Protein AF-A0A522LZ82-F1 (afdb_monomer_lite)

Structure (mmCIF, N/CA/C/O backbone):
data_AF-A0A522LZ82-F1
#
_entry.id   AF-A0A522LZ82-F1
#
loop_
_atom_site.group_PDB
_atom_site.id
_atom_site.type_symbol
_atom_site.label_atom_id
_atom_site.label_alt_id
_atom_site.label_comp_id
_atom_site.label_asym_id
_atom_site.label_entity_id
_atom_site.label_seq_id
_atom_site.pdbx_PDB_ins_code
_atom_site.Cartn_x
_atom_site.Cartn_y
_atom_site.Cartn_z
_atom_site.occupancy
_atom_site.B_iso_or_equiv
_atom_site.auth_seq_id
_atom_site.auth_comp_id
_atom_site.auth_asym_id
_atom_site.auth_atom_id
_atom_site.pdbx_PDB_model_num
ATOM 1 N N . MET A 1 1 ? -43.556 23.821 -1.540 1.00 49.94 1 MET A N 1
ATOM 2 C CA . MET A 1 1 ? -42.484 22.898 -1.971 1.00 49.94 1 MET A CA 1
ATOM 3 C C . MET A 1 1 ? -41.194 23.309 -1.264 1.00 49.94 1 MET A C 1
ATOM 5 O O . MET A 1 1 ? -40.548 24.256 -1.691 1.00 49.94 1 MET A O 1
ATOM 9 N N . LYS A 1 2 ? -40.902 22.732 -0.088 1.00 39.97 2 LYS A N 1
ATOM 10 C CA . LYS A 1 2 ? -39.706 23.088 0.695 1.00 39.97 2 LYS A CA 1
ATOM 11 C C . LYS A 1 2 ? -38.513 22.310 0.139 1.00 39.97 2 LYS A C 1
ATOM 13 O O . LYS A 1 2 ? -38.494 21.089 0.222 1.00 39.97 2 LYS A O 1
ATOM 18 N N . TYR A 1 3 ? -37.544 23.012 -0.438 1.00 46.50 3 TYR A N 1
ATOM 19 C CA . TYR A 1 3 ? -36.246 22.428 -0.760 1.00 46.50 3 TYR A CA 1
ATOM 20 C C . TYR A 1 3 ? -35.363 22.485 0.490 1.00 46.50 3 TYR A C 1
ATOM 22 O O . TYR A 1 3 ? -34.732 23.505 0.765 1.00 46.50 3 TYR A O 1
ATOM 30 N N . ASP A 1 4 ? -35.312 21.388 1.248 1.00 53.12 4 ASP A N 1
ATOM 31 C CA . ASP A 1 4 ? -34.342 21.202 2.332 1.00 53.12 4 ASP A CA 1
ATOM 32 C C . ASP A 1 4 ? -32.959 20.879 1.745 1.00 53.12 4 ASP A C 1
ATOM 34 O O . ASP A 1 4 ? -32.474 19.746 1.733 1.00 53.12 4 ASP A O 1
ATOM 38 N N . GLY A 1 5 ? -32.303 21.912 1.214 1.00 59.72 5 GLY A N 1
ATOM 39 C CA . GLY A 1 5 ? -30.897 21.858 0.840 1.00 59.72 5 GLY A CA 1
ATOM 40 C C . GLY A 1 5 ? -30.042 21.684 2.094 1.00 59.72 5 GLY A C 1
ATOM 41 O O . GLY A 1 5 ? -29.879 22.619 2.879 1.00 59.72 5 GLY A O 1
ATOM 42 N N . ALA A 1 6 ? -29.482 20.488 2.295 1.00 58.12 6 ALA A N 1
ATOM 43 C CA . ALA A 1 6 ? -28.549 20.225 3.386 1.00 58.12 6 ALA A CA 1
ATOM 44 C C . ALA A 1 6 ? -27.452 21.308 3.419 1.00 58.12 6 ALA A C 1
ATOM 46 O O . ALA A 1 6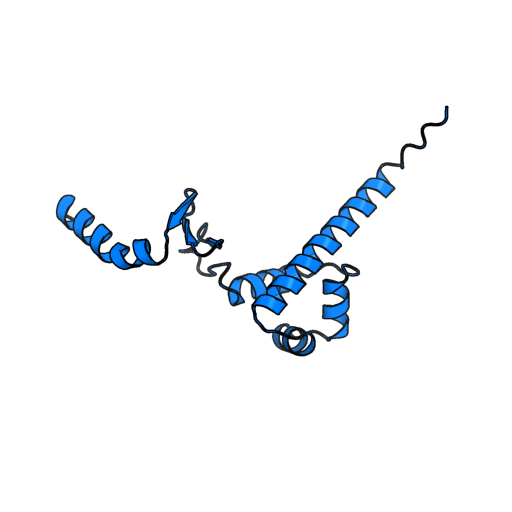 ? -26.668 21.444 2.475 1.00 58.12 6 ALA A O 1
ATOM 47 N N . LYS A 1 7 ? -27.404 22.088 4.511 1.00 59.66 7 LYS A N 1
ATOM 48 C CA . LYS A 1 7 ? -26.490 23.230 4.680 1.00 59.66 7 LYS A CA 1
ATOM 49 C C . LYS A 1 7 ? -25.044 22.833 4.318 1.00 59.66 7 LYS A C 1
ATOM 51 O O . LYS A 1 7 ? -24.599 21.744 4.696 1.00 59.66 7 LYS A O 1
ATOM 56 N N . PRO A 1 8 ? -24.254 23.712 3.670 1.00 69.88 8 PRO A N 1
ATOM 57 C CA . PRO A 1 8 ? -22.943 23.383 3.089 1.00 69.88 8 PRO A CA 1
ATOM 58 C C . PRO A 1 8 ? -21.938 22.732 4.060 1.00 69.88 8 PRO A C 1
ATOM 60 O O . PRO A 1 8 ? -21.073 21.966 3.631 1.00 69.88 8 PRO A O 1
ATOM 63 N N . LYS A 1 9 ? -22.062 22.968 5.374 1.00 70.69 9 LYS A N 1
ATOM 64 C CA . LYS A 1 9 ? -21.250 22.305 6.412 1.00 70.69 9 LYS A CA 1
ATOM 65 C C . LYS A 1 9 ? -21.554 20.803 6.554 1.00 70.69 9 LYS A C 1
ATOM 67 O O . LYS A 1 9 ? -20.620 20.010 6.652 1.00 70.69 9 LYS A O 1
ATOM 72 N N . ALA A 1 10 ? -22.826 20.400 6.506 1.00 75.25 10 ALA A N 1
ATOM 73 C CA . ALA A 1 10 ? -23.239 18.999 6.639 1.00 75.25 10 ALA A CA 1
ATOM 74 C C . ALA A 1 10 ? -22.762 18.153 5.448 1.00 75.25 10 ALA A C 1
ATOM 76 O O . ALA A 1 10 ? -22.268 17.038 5.622 1.00 75.25 10 ALA A O 1
ATOM 77 N N . ARG A 1 11 ? -22.815 18.725 4.237 1.00 78.06 11 ARG A N 1
ATOM 78 C CA . ARG A 1 11 ? -22.293 18.096 3.015 1.00 78.06 11 ARG A CA 1
ATOM 79 C C . ARG A 1 11 ? -20.784 17.840 3.091 1.00 78.06 11 ARG A C 1
ATOM 81 O O . ARG A 1 11 ? -20.333 16.749 2.751 1.00 78.06 11 ARG A O 1
ATOM 88 N N . LYS A 1 12 ? -20.001 18.817 3.570 1.00 80.50 12 LYS A N 1
ATOM 89 C CA . LYS A 1 12 ? -18.542 18.669 3.747 1.00 80.50 12 LYS A CA 1
ATOM 90 C C . LYS A 1 12 ? -18.191 17.565 4.752 1.00 80.50 12 LYS A C 1
ATOM 92 O O . LYS A 1 12 ? -17.267 16.795 4.502 1.00 80.50 12 LYS A O 1
ATOM 97 N N . LEU A 1 13 ? -18.932 17.468 5.859 1.00 80.56 13 LEU A N 1
ATOM 98 C CA . LEU A 1 13 ? -18.718 16.428 6.868 1.00 80.56 13 LEU A CA 1
ATOM 99 C C . LEU A 1 13 ? -18.981 15.025 6.305 1.00 80.56 13 LEU A C 1
ATOM 101 O O . LEU A 1 13 ? -18.129 14.154 6.467 1.00 80.56 13 LEU A O 1
ATOM 105 N N . ARG A 1 14 ? -20.101 14.830 5.592 1.00 84.00 14 ARG A N 1
ATOM 106 C CA . ARG A 1 14 ? -20.421 13.556 4.918 1.00 84.00 14 ARG A CA 1
ATOM 107 C C . ARG A 1 14 ? -19.307 13.122 3.968 1.00 84.00 14 ARG A C 1
ATOM 109 O O . ARG A 1 14 ? -18.772 12.034 4.129 1.00 84.00 14 ARG A O 1
ATOM 116 N N . LYS A 1 15 ? -18.849 14.024 3.093 1.00 86.06 15 LYS A N 1
ATOM 117 C CA . LYS A 1 15 ? -17.753 13.740 2.151 1.00 86.06 15 LYS A CA 1
ATOM 118 C C . LYS A 1 15 ? -16.454 13.322 2.856 1.00 86.06 15 LYS A C 1
ATOM 120 O O . LYS A 1 15 ? -15.730 12.449 2.381 1.00 86.06 15 LYS A O 1
ATOM 125 N N . ARG A 1 16 ? -16.144 13.931 4.009 1.00 85.94 16 ARG A N 1
ATOM 126 C CA . ARG A 1 16 ? -14.972 13.567 4.824 1.00 85.94 16 ARG A CA 1
ATOM 127 C C . ARG A 1 16 ? -15.121 12.176 5.443 1.00 85.94 16 ARG A C 1
ATOM 129 O O . ARG A 1 16 ? -14.142 11.437 5.474 1.00 85.94 16 ARG A O 1
ATOM 136 N N . LEU A 1 17 ? -16.313 11.829 5.929 1.00 86.69 17 LEU A N 1
ATOM 137 C CA . LEU A 1 17 ? -16.613 10.496 6.460 1.00 86.69 17 LEU A CA 1
ATOM 138 C C . LEU A 1 17 ? -16.514 9.433 5.361 1.00 86.69 17 LEU A C 1
ATOM 140 O O . LEU A 1 17 ? -15.809 8.448 5.546 1.00 86.69 17 LEU A O 1
ATOM 144 N N . GLU A 1 18 ? -17.102 9.687 4.192 1.00 89.31 18 GLU A N 1
ATOM 145 C CA . GLU A 1 18 ? -17.009 8.809 3.015 1.00 89.31 18 GLU A CA 1
ATOM 146 C C . GLU A 1 18 ? -15.552 8.568 2.605 1.00 89.31 18 GLU A C 1
ATOM 148 O O . GLU A 1 18 ? -15.135 7.432 2.392 1.00 89.31 18 GLU A O 1
ATOM 153 N N . SER A 1 19 ? -14.741 9.630 2.580 1.00 90.00 19 SER A N 1
ATOM 154 C CA . SER A 1 19 ? -13.318 9.532 2.236 1.00 90.00 19 SER A CA 1
ATOM 155 C C . SER A 1 19 ? -12.536 8.694 3.255 1.00 90.00 19 SER A C 1
ATOM 157 O O . SER A 1 19 ? -11.671 7.911 2.873 1.00 90.00 19 SER A O 1
ATOM 159 N N . ARG A 1 20 ? -12.850 8.816 4.554 1.00 93.00 20 ARG A N 1
ATOM 160 C CA . ARG A 1 20 ? -12.242 7.990 5.612 1.00 93.00 20 ARG A CA 1
ATOM 161 C C . ARG A 1 20 ? -12.650 6.529 5.502 1.00 93.00 20 ARG A C 1
ATOM 163 O O . ARG A 1 20 ? -11.793 5.666 5.650 1.00 93.00 20 ARG A O 1
ATOM 170 N N . MET A 1 21 ? -13.925 6.259 5.225 1.00 93.88 21 MET A N 1
ATOM 171 C CA . MET A 1 21 ? -14.419 4.897 5.022 1.00 93.88 21 MET A CA 1
ATOM 172 C C . MET A 1 21 ? -13.752 4.242 3.813 1.00 93.88 21 MET A C 1
ATOM 174 O O . MET A 1 21 ? -13.304 3.105 3.917 1.00 93.88 21 MET A O 1
ATOM 178 N N . LEU A 1 22 ? -13.612 4.972 2.702 1.00 93.81 22 LEU A N 1
ATOM 179 C CA . LEU A 1 22 ? -12.921 4.486 1.508 1.00 93.81 22 LEU A CA 1
ATOM 180 C C . LEU A 1 22 ? -11.431 4.217 1.767 1.00 93.81 22 LEU A C 1
ATOM 182 O O . LEU A 1 22 ? -10.892 3.210 1.315 1.00 93.81 22 LEU A O 1
ATOM 186 N N . LEU A 1 23 ? -10.749 5.111 2.488 1.00 93.81 23 LEU A N 1
ATOM 187 C CA . LEU A 1 23 ? -9.338 4.919 2.828 1.00 93.81 23 LEU A CA 1
ATOM 188 C C . LEU A 1 23 ? -9.157 3.720 3.773 1.00 93.81 23 LEU A C 1
ATOM 190 O O . LEU A 1 23 ? -8.265 2.902 3.562 1.00 93.81 23 LEU A O 1
ATOM 194 N N . GLY A 1 24 ? -10.022 3.601 4.783 1.00 96.19 24 GLY A N 1
ATOM 195 C CA . GLY A 1 24 ? -10.021 2.501 5.745 1.00 96.19 24 GLY A CA 1
ATOM 196 C C . GLY A 1 24 ? -10.299 1.145 5.099 1.00 96.19 24 GLY A C 1
ATOM 197 O O . GLY A 1 24 ? -9.606 0.174 5.405 1.00 96.19 24 GLY A O 1
ATOM 198 N N . SER A 1 25 ? -11.248 1.077 4.159 1.00 95.38 25 SER A N 1
ATOM 199 C CA . SER A 1 25 ? -11.554 -0.159 3.432 1.00 95.38 25 SER A CA 1
ATOM 200 C C . SER A 1 25 ? -10.402 -0.585 2.521 1.00 95.38 25 SER A C 1
ATOM 202 O O . SER A 1 25 ? -9.996 -1.744 2.566 1.00 95.38 25 SER A O 1
ATOM 204 N N . ARG A 1 26 ? -9.803 0.350 1.772 1.00 94.12 26 ARG A N 1
ATOM 205 C CA . ARG A 1 26 ? -8.606 0.087 0.952 1.00 94.12 26 ARG A CA 1
ATOM 206 C C . ARG A 1 26 ? -7.426 -0.388 1.788 1.00 94.12 26 ARG A C 1
ATOM 208 O O . ARG A 1 26 ? -6.759 -1.344 1.413 1.00 94.12 26 ARG A O 1
ATOM 215 N N . PHE A 1 27 ? -7.188 0.259 2.924 1.00 95.81 27 PHE A N 1
ATOM 216 C CA . PHE A 1 27 ? -6.125 -0.131 3.842 1.00 95.81 27 PHE A CA 1
ATOM 217 C C . PHE A 1 27 ? -6.345 -1.546 4.394 1.00 95.81 27 PHE A C 1
ATOM 219 O O . PHE A 1 27 ? -5.414 -2.342 4.423 1.00 95.81 27 PHE A O 1
ATOM 226 N N . LYS A 1 28 ? -7.589 -1.896 4.751 1.00 95.88 28 LYS A N 1
ATOM 227 C CA . LYS A 1 28 ? -7.945 -3.249 5.201 1.00 95.88 28 LYS A CA 1
ATOM 228 C C . LYS A 1 28 ? -7.665 -4.311 4.134 1.00 95.88 28 LYS A C 1
ATOM 230 O O . LYS A 1 28 ? -7.095 -5.343 4.468 1.00 95.88 28 LYS A O 1
ATOM 235 N N . VAL A 1 29 ? -8.062 -4.062 2.884 1.00 94.19 29 VAL A N 1
ATOM 236 C CA . VAL A 1 29 ? -7.798 -4.979 1.760 1.00 94.19 29 VAL A CA 1
ATOM 237 C C . VAL A 1 29 ? -6.295 -5.152 1.560 1.00 94.19 29 VAL A C 1
ATOM 239 O O . VAL A 1 29 ? -5.817 -6.274 1.549 1.00 94.19 29 VAL A O 1
ATOM 242 N N . MET A 1 30 ? -5.537 -4.054 1.546 1.00 94.06 30 MET A N 1
ATOM 243 C CA . MET A 1 30 ? -4.078 -4.086 1.404 1.00 94.06 30 MET A CA 1
ATOM 244 C C . MET A 1 30 ? -3.389 -4.925 2.491 1.00 94.06 30 MET A C 1
ATOM 246 O O . MET A 1 30 ? -2.491 -5.705 2.192 1.00 94.06 30 MET A O 1
ATOM 250 N N . CYS A 1 31 ? -3.815 -4.802 3.752 1.00 94.94 31 CYS A N 1
ATOM 251 C CA . CYS A 1 31 ? -3.293 -5.645 4.827 1.00 94.94 31 CYS A CA 1
ATOM 252 C C . CYS A 1 31 ? -3.663 -7.127 4.643 1.00 94.94 31 CYS A C 1
ATOM 254 O O . CYS A 1 31 ? -2.844 -7.994 4.936 1.00 94.94 31 CYS A O 1
ATOM 256 N N . ALA A 1 32 ? -4.877 -7.414 4.163 1.00 93.38 32 ALA A N 1
ATOM 257 C CA . ALA A 1 32 ? -5.332 -8.778 3.908 1.00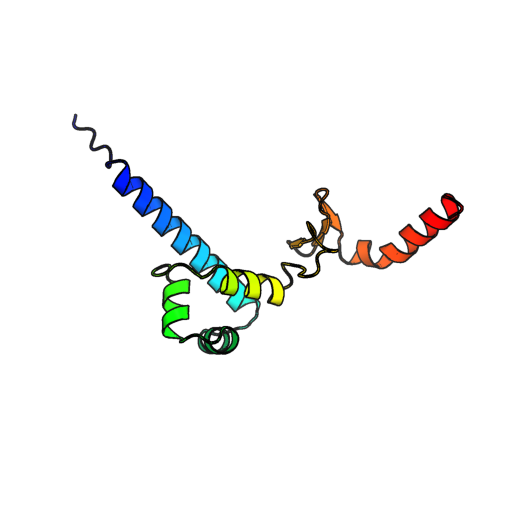 93.38 32 ALA A CA 1
ATOM 258 C C . ALA A 1 32 ? -4.576 -9.430 2.738 1.00 93.38 32 ALA A C 1
ATOM 260 O O . ALA A 1 32 ? -4.166 -10.580 2.864 1.00 93.38 32 ALA A O 1
ATOM 261 N N . ASP A 1 33 ? -4.317 -8.685 1.660 1.00 90.00 33 ASP A N 1
ATOM 262 C CA . ASP A 1 33 ? -3.506 -9.133 0.518 1.00 90.00 33 ASP A CA 1
ATOM 263 C C . ASP A 1 33 ? -2.066 -9.464 0.944 1.00 90.00 33 ASP A C 1
ATOM 265 O O . ASP A 1 33 ? -1.447 -10.383 0.416 1.00 90.00 33 ASP A O 1
ATOM 269 N N . ALA A 1 34 ? -1.545 -8.754 1.950 1.00 89.81 34 ALA A N 1
ATOM 270 C CA . ALA A 1 34 ? -0.253 -9.043 2.572 1.00 89.81 34 ALA A CA 1
ATOM 271 C C . ALA A 1 34 ? -0.286 -10.227 3.565 1.00 89.81 34 ALA A C 1
ATOM 273 O O . ALA A 1 34 ? 0.724 -10.512 4.208 1.00 89.81 34 ALA A O 1
ATOM 274 N 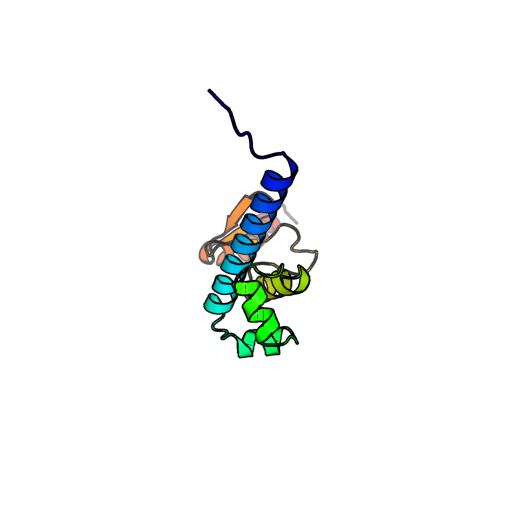N . GLY A 1 35 ? -1.432 -10.895 3.741 1.00 92.69 35 GLY A N 1
ATOM 275 C CA . GLY A 1 35 ? -1.605 -12.007 4.682 1.00 92.69 35 GLY A CA 1
ATOM 276 C C . GLY A 1 35 ? -1.593 -11.594 6.158 1.00 92.69 35 GLY A C 1
ATOM 277 O O . GLY A 1 35 ? -1.417 -12.440 7.036 1.00 92.69 35 GLY A O 1
ATOM 278 N N . LEU A 1 36 ? -1.760 -10.304 6.464 1.00 95.38 36 LEU A N 1
ATOM 279 C CA . LEU A 1 36 ? -1.681 -9.790 7.829 1.00 95.38 36 LEU A CA 1
ATOM 280 C C . LEU A 1 36 ? -3.060 -9.779 8.494 1.00 95.38 36 LEU A C 1
ATOM 282 O O . LEU A 1 36 ? -4.004 -9.138 8.029 1.00 95.38 36 LEU A O 1
ATOM 286 N N . ASN A 1 37 ? -3.158 -10.435 9.651 1.00 94.56 37 ASN A N 1
ATOM 287 C CA . ASN A 1 37 ? -4.312 -10.288 10.534 1.00 94.56 37 ASN A CA 1
ATOM 288 C C . ASN A 1 37 ? -4.221 -8.989 11.363 1.00 94.56 37 ASN A C 1
ATOM 290 O O . ASN A 1 37 ? -3.205 -8.293 11.369 1.00 94.56 37 ASN A O 1
ATOM 294 N N . LEU A 1 38 ? -5.296 -8.649 12.079 1.00 95.44 38 LEU A N 1
ATOM 295 C CA . LEU A 1 38 ? -5.403 -7.387 12.817 1.00 95.44 38 LEU A CA 1
ATOM 296 C C . LEU A 1 38 ? -4.270 -7.188 13.842 1.00 95.44 38 LEU A C 1
ATOM 298 O O . LEU A 1 38 ? -3.714 -6.091 13.923 1.00 95.44 38 LEU A O 1
ATOM 302 N N . ASP A 1 39 ? -3.900 -8.231 14.586 1.00 97.06 39 ASP A N 1
ATOM 303 C CA . ASP A 1 39 ? -2.828 -8.162 15.586 1.00 97.06 39 ASP A CA 1
ATOM 304 C C . ASP A 1 39 ? -1.441 -8.059 14.944 1.00 97.06 39 ASP A C 1
ATOM 306 O O . ASP A 1 39 ? -0.571 -7.355 15.456 1.00 97.06 39 ASP A O 1
ATOM 310 N N . ALA A 1 40 ? -1.230 -8.716 13.801 1.00 96.75 40 ALA A N 1
ATOM 311 C CA . ALA A 1 40 ? -0.000 -8.603 13.028 1.00 96.75 40 ALA A CA 1
ATOM 312 C C . ALA A 1 40 ? 0.180 -7.182 12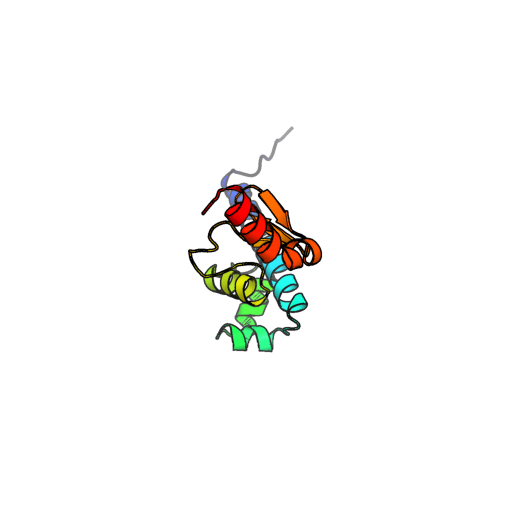.479 1.00 96.75 40 ALA A C 1
ATOM 314 O O . ALA A 1 40 ? 1.261 -6.614 12.618 1.00 96.75 40 ALA A O 1
ATOM 315 N N . VAL A 1 41 ? -0.884 -6.569 11.943 1.00 96.94 41 VAL A N 1
ATOM 316 C CA . VAL A 1 41 ? -0.869 -5.161 11.503 1.00 96.94 41 VAL A CA 1
ATOM 317 C C . VAL A 1 41 ? -0.556 -4.229 12.674 1.00 96.94 41 VAL A C 1
ATOM 319 O O . VAL A 1 41 ? 0.260 -3.320 12.542 1.00 96.94 41 VAL A O 1
ATOM 322 N N . ALA A 1 42 ? -1.178 -4.458 13.832 1.00 97.56 42 ALA A N 1
ATOM 323 C CA . ALA A 1 42 ? -0.946 -3.662 15.033 1.00 97.56 42 ALA A CA 1
ATOM 324 C C . ALA A 1 42 ? 0.522 -3.730 15.489 1.00 97.56 42 ALA A C 1
ATOM 326 O O . ALA A 1 42 ? 1.143 -2.691 15.715 1.00 97.56 42 ALA A O 1
ATOM 327 N N . LYS A 1 43 ? 1.096 -4.940 15.542 1.00 97.19 43 LYS A N 1
ATOM 328 C CA . LYS A 1 43 ? 2.512 -5.164 15.868 1.00 97.19 43 LYS A CA 1
ATOM 329 C C . LYS A 1 43 ? 3.446 -4.505 14.853 1.00 97.19 43 LYS A C 1
ATOM 331 O O . LYS A 1 43 ? 4.343 -3.778 15.261 1.00 97.19 43 LYS A O 1
ATOM 336 N N . LEU A 1 44 ? 3.204 -4.713 13.557 1.00 96.25 44 LEU A N 1
ATOM 337 C CA . LEU A 1 44 ? 3.999 -4.150 12.459 1.00 96.25 44 LEU A CA 1
ATOM 338 C C . LEU A 1 44 ? 4.055 -2.618 12.515 1.00 96.25 44 LEU A C 1
ATOM 340 O O . LEU A 1 44 ? 5.096 -2.016 12.278 1.00 96.25 44 LEU A O 1
ATOM 344 N N . LEU A 1 45 ? 2.918 -1.984 12.803 1.00 96.12 45 LEU A N 1
ATOM 345 C CA . LEU A 1 45 ? 2.781 -0.529 12.806 1.00 96.12 45 LEU A CA 1
ATOM 346 C C . LEU A 1 45 ? 3.024 0.094 14.184 1.00 96.12 45 LEU A C 1
ATOM 348 O O . LEU A 1 45 ? 2.863 1.304 14.326 1.00 96.12 45 LEU A O 1
ATOM 352 N N . HIS A 1 46 ? 3.380 -0.715 15.188 1.00 96.69 46 HIS A N 1
ATOM 353 C CA . HIS A 1 46 ? 3.576 -0.296 16.576 1.00 96.69 46 HIS A CA 1
ATOM 354 C C . HIS A 1 46 ? 2.388 0.497 17.151 1.00 96.69 46 HIS A C 1
ATOM 356 O O . HIS A 1 46 ? 2.551 1.502 17.843 1.00 96.69 46 HIS A O 1
ATOM 362 N N . VAL A 1 47 ? 1.166 0.038 16.872 1.00 97.00 47 VAL A N 1
ATOM 363 C CA . VAL A 1 47 ? -0.079 0.609 17.411 1.00 97.00 47 VAL A CA 1
ATOM 364 C C . VAL A 1 47 ? -0.925 -0.463 18.083 1.00 97.00 47 VAL A C 1
ATOM 366 O O . VAL A 1 47 ? -0.666 -1.656 17.969 1.00 97.00 47 VAL A O 1
ATOM 369 N N . THR A 1 48 ? -1.978 -0.052 18.788 1.00 97.88 48 THR A N 1
ATOM 370 C CA . THR A 1 48 ? -2.889 -1.017 19.416 1.00 97.88 48 THR A CA 1
ATOM 371 C C . THR A 1 48 ? -3.839 -1.662 18.391 1.00 97.88 48 THR A C 1
ATOM 373 O O . THR A 1 48 ? -4.278 -0.986 17.452 1.00 97.88 48 THR A O 1
ATOM 376 N N . PRO A 1 49 ? -4.270 -2.919 18.612 1.00 97.69 49 PRO A N 1
ATOM 377 C CA . PRO A 1 49 ? -5.334 -3.576 17.840 1.00 97.69 49 PRO A CA 1
ATOM 378 C C . PRO A 1 49 ? -6.610 -2.725 17.703 1.00 97.69 49 PRO A C 1
ATOM 380 O O . PRO A 1 49 ? -7.230 -2.646 16.639 1.00 97.69 49 PRO A O 1
ATOM 383 N N . ARG A 1 50 ? -6.983 -2.010 18.774 1.00 97.56 50 ARG A N 1
ATOM 384 C CA . ARG A 1 50 ? -8.132 -1.092 18.791 1.00 97.56 50 ARG A CA 1
ATOM 385 C C . ARG A 1 50 ? -7.982 0.027 17.762 1.00 97.56 50 ARG A C 1
ATOM 387 O O . ARG A 1 50 ? -8.938 0.325 17.047 1.00 97.56 50 ARG A O 1
ATOM 394 N N . THR A 1 51 ? -6.796 0.624 17.674 1.00 97.62 51 THR A N 1
ATOM 395 C CA . THR A 1 51 ? -6.495 1.692 16.714 1.00 97.62 51 THR A CA 1
ATOM 396 C C . THR A 1 51 ? -6.670 1.198 15.277 1.00 97.62 51 THR A C 1
ATOM 398 O O . THR A 1 51 ? -7.358 1.845 14.489 1.00 97.62 51 THR A O 1
ATOM 401 N N . VAL A 1 52 ? -6.141 0.012 14.960 1.00 97.25 52 VAL A N 1
ATOM 402 C CA . VAL A 1 52 ? -6.290 -0.611 13.633 1.00 97.25 52 VAL A CA 1
ATOM 403 C C . VAL A 1 52 ? -7.762 -0.882 13.311 1.00 97.25 52 VAL A C 1
ATOM 405 O O . VAL A 1 52 ? -8.233 -0.571 12.217 1.00 97.25 52 VAL A O 1
ATOM 408 N N . ARG A 1 53 ? -8.542 -1.376 14.281 1.00 97.12 53 ARG A N 1
ATOM 409 C CA . ARG A 1 53 ? -9.990 -1.583 14.112 1.00 97.12 53 ARG A CA 1
ATOM 410 C C . ARG A 1 53 ? -10.733 -0.280 13.784 1.00 97.12 53 ARG A C 1
ATOM 412 O O . ARG A 1 53 ? -11.665 -0.281 12.975 1.00 97.12 53 ARG A O 1
ATOM 419 N N . TYR A 1 54 ? -10.338 0.834 14.396 1.00 97.00 54 TYR A N 1
ATOM 420 C CA . TYR A 1 54 ? -10.946 2.148 14.148 1.00 97.00 54 TYR A CA 1
ATOM 421 C C . TYR A 1 54 ? -10.588 2.699 12.765 1.00 97.00 54 TYR A C 1
ATOM 423 O O . TYR A 1 54 ? -11.440 3.293 12.105 1.00 97.00 54 TYR A O 1
ATOM 431 N N . TRP A 1 55 ? -9.369 2.434 12.294 1.00 96.81 55 TRP A N 1
ATOM 432 C CA . TRP A 1 55 ? -8.950 2.730 10.925 1.00 96.81 55 TRP A CA 1
ATOM 433 C C . TRP A 1 55 ? -9.742 1.924 9.898 1.00 96.81 55 TRP A C 1
ATOM 435 O O . TRP A 1 55 ? -10.306 2.503 8.974 1.00 96.81 55 TRP A O 1
ATOM 445 N N . PHE A 1 56 ? -9.859 0.607 10.087 1.00 95.81 56 PHE A N 1
ATOM 446 C CA . PHE A 1 56 ? -10.599 -0.272 9.174 1.00 95.81 56 PHE A CA 1
ATOM 447 C C . PHE A 1 56 ? -12.088 0.072 9.076 1.00 95.81 56 PHE A C 1
ATOM 449 O O . PHE A 1 56 ? -12.686 -0.085 8.015 1.00 95.81 56 PHE A O 1
ATOM 456 N N . SER A 1 57 ? -12.692 0.544 10.168 1.00 94.44 57 SER A N 1
ATOM 457 C CA . SER A 1 57 ? -14.094 0.984 10.191 1.00 94.44 57 SER A CA 1
ATOM 458 C C . SER A 1 57 ? -14.297 2.434 9.733 1.00 94.44 57 SER A C 1
ATOM 460 O O . SER A 1 57 ? -15.435 2.882 9.621 1.00 94.44 57 SER A O 1
ATOM 462 N N . GLY A 1 58 ? -13.220 3.185 9.477 1.00 93.62 58 GLY A N 1
ATOM 463 C CA . GLY A 1 58 ? -13.285 4.596 9.092 1.00 93.62 58 GLY A CA 1
ATOM 464 C C . GLY A 1 58 ? -13.703 5.547 10.221 1.00 93.62 58 GLY A C 1
ATOM 465 O O . GLY A 1 58 ? -13.935 6.730 9.955 1.00 93.62 58 GLY A O 1
ATOM 466 N N . GLN A 1 59 ? -13.781 5.070 11.474 1.00 93.25 59 GLN A N 1
ATOM 467 C CA . GLN A 1 59 ? -14.063 5.917 12.642 1.00 93.25 59 GLN A CA 1
ATOM 468 C C . GLN A 1 59 ? -12.984 6.989 12.815 1.00 93.25 59 GLN A C 1
ATOM 470 O O . GLN A 1 59 ? -13.283 8.162 13.057 1.00 93.25 59 GLN A O 1
ATOM 475 N N . THR A 1 60 ? -11.723 6.596 12.640 1.00 93.81 60 THR A N 1
ATOM 476 C CA . THR A 1 60 ? -10.573 7.499 12.629 1.00 93.81 60 THR A CA 1
ATOM 477 C C . THR A 1 60 ? -9.845 7.403 11.292 1.00 93.81 60 THR A C 1
ATOM 479 O O . THR A 1 60 ? -9.892 6.390 10.599 1.00 93.81 60 THR A O 1
ATOM 482 N N . SER A 1 61 ? -9.196 8.498 10.890 1.00 93.31 61 SER A N 1
ATOM 483 C CA . SER A 1 61 ? -8.408 8.509 9.656 1.00 93.31 61 SER A CA 1
ATOM 484 C C . SER A 1 61 ? -7.159 7.659 9.833 1.00 93.31 61 SER A C 1
ATOM 486 O O . SER A 1 61 ? -6.482 7.787 10.854 1.00 93.31 61 SER A O 1
ATOM 488 N N . VAL A 1 62 ? -6.816 6.877 8.812 1.00 95.81 62 VAL A N 1
ATOM 489 C CA . VAL A 1 62 ? -5.509 6.219 8.743 1.00 95.81 62 VAL A CA 1
ATOM 490 C C . VAL A 1 62 ? -4.431 7.307 8.639 1.00 95.81 62 VAL A C 1
ATOM 492 O O . VAL A 1 62 ? -4.555 8.184 7.774 1.00 95.81 62 VAL A O 1
ATOM 495 N N . PRO A 1 63 ? -3.402 7.310 9.504 1.00 96.00 63 PRO A N 1
ATOM 496 C CA . PRO A 1 63 ? -2.246 8.175 9.340 1.00 96.00 63 PRO A CA 1
ATOM 497 C C . PRO A 1 63 ? -1.539 7.881 8.017 1.00 96.00 63 PRO A C 1
ATOM 499 O O . PRO A 1 63 ? -1.389 6.724 7.621 1.00 96.00 63 PRO A O 1
ATOM 502 N N . TYR A 1 64 ? -1.059 8.931 7.350 1.00 94.00 64 TYR A N 1
ATOM 503 C CA . TYR A 1 64 ? -0.390 8.793 6.056 1.00 94.00 64 TYR A CA 1
ATOM 504 C C . TYR A 1 64 ? 0.830 7.866 6.121 1.00 94.00 64 TYR A C 1
ATOM 506 O O . TYR A 1 64 ? 0.997 7.027 5.243 1.00 94.00 64 TYR A O 1
ATOM 514 N N . ALA A 1 65 ? 1.637 7.958 7.184 1.00 94.44 65 ALA A N 1
ATOM 515 C CA . ALA A 1 65 ? 2.816 7.112 7.366 1.00 94.44 65 ALA A CA 1
ATOM 516 C C . ALA A 1 65 ? 2.461 5.616 7.400 1.00 94.44 65 ALA A C 1
ATOM 518 O O . ALA A 1 65 ? 3.082 4.828 6.695 1.00 94.44 65 ALA A O 1
ATOM 519 N N . SER A 1 66 ? 1.417 5.235 8.145 1.00 95.75 66 SER A N 1
ATOM 520 C CA . SER A 1 66 ? 0.933 3.850 8.217 1.00 95.75 66 SER A CA 1
ATOM 521 C C . SER A 1 66 ? 0.435 3.349 6.862 1.00 95.75 66 SER A C 1
ATOM 523 O O . SER A 1 66 ? 0.767 2.241 6.446 1.00 95.75 66 SER A O 1
ATOM 525 N N . TYR A 1 67 ? -0.322 4.187 6.147 1.00 94.62 67 TYR A N 1
ATOM 526 C CA . TYR A 1 67 ? -0.828 3.857 4.816 1.00 94.62 67 TYR A CA 1
ATOM 527 C C . TYR A 1 67 ? 0.308 3.687 3.799 1.00 94.62 67 TYR A C 1
ATOM 529 O O . TYR A 1 67 ? 0.351 2.704 3.061 1.00 94.62 67 TYR A O 1
ATOM 537 N N . ARG A 1 68 ? 1.259 4.626 3.784 1.00 91.25 68 ARG A N 1
ATOM 538 C CA . ARG A 1 68 ? 2.401 4.615 2.869 1.00 91.25 68 ARG A CA 1
ATOM 539 C C . ARG A 1 68 ? 3.341 3.447 3.143 1.00 91.25 68 ARG A C 1
ATOM 541 O O . ARG A 1 68 ? 3.748 2.769 2.207 1.00 91.25 68 ARG A O 1
ATOM 548 N N . LEU A 1 69 ? 3.636 3.168 4.413 1.00 92.94 69 LEU A N 1
ATOM 549 C CA . LEU A 1 69 ? 4.444 2.013 4.799 1.00 92.94 69 LEU A CA 1
ATOM 550 C C . LEU A 1 69 ? 3.829 0.717 4.265 1.00 92.94 69 LEU A C 1
ATOM 552 O O . LEU A 1 69 ? 4.541 -0.110 3.700 1.00 92.94 69 LEU A O 1
ATOM 556 N N . MET A 1 70 ? 2.505 0.566 4.363 1.00 93.12 70 MET A N 1
ATOM 557 C CA . MET A 1 70 ? 1.852 -0.621 3.820 1.00 93.12 70 MET A CA 1
ATOM 558 C C . MET A 1 70 ? 1.928 -0.703 2.298 1.00 93.12 70 MET A C 1
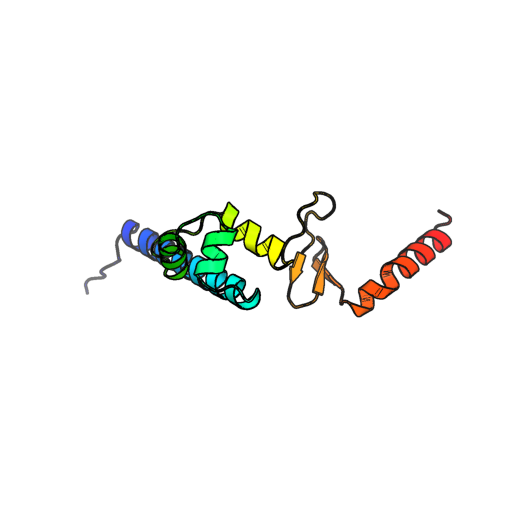ATOM 560 O O . MET A 1 70 ? 2.160 -1.790 1.776 1.00 93.12 70 MET A O 1
ATOM 564 N N . ARG A 1 71 ? 1.852 0.426 1.583 1.00 89.06 71 ARG A N 1
ATOM 565 C CA . ARG A 1 71 ? 2.090 0.441 0.132 1.00 89.06 71 ARG A CA 1
ATOM 566 C C . ARG A 1 71 ? 3.501 -0.005 -0.234 1.00 89.06 71 ARG A C 1
ATOM 568 O O . ARG A 1 71 ? 3.648 -0.790 -1.164 1.00 89.06 71 ARG A O 1
ATOM 575 N N . ILE A 1 72 ? 4.513 0.449 0.501 1.00 88.38 72 ILE A N 1
ATOM 576 C CA . ILE A 1 72 ? 5.910 0.049 0.279 1.00 88.38 72 ILE A CA 1
ATOM 577 C C . ILE A 1 72 ? 6.088 -1.452 0.545 1.00 88.38 72 ILE A C 1
ATOM 579 O O . ILE A 1 72 ? 6.670 -2.164 -0.273 1.00 88.38 72 ILE A O 1
ATOM 583 N N . LEU A 1 73 ? 5.550 -1.9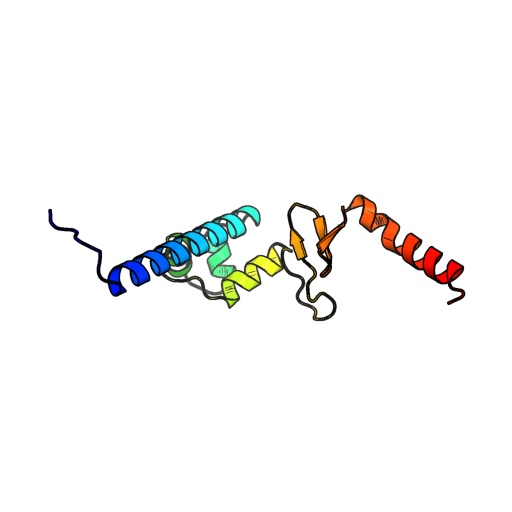58 1.659 1.00 86.69 73 LEU A N 1
ATOM 584 C CA . LEU A 1 73 ? 5.652 -3.375 2.023 1.00 86.69 73 LEU A CA 1
ATOM 585 C C . LEU A 1 73 ? 4.915 -4.288 1.037 1.00 86.69 73 LEU A C 1
ATOM 587 O O . LEU A 1 73 ? 5.432 -5.344 0.682 1.00 86.69 73 LEU A O 1
ATOM 591 N N . CYS A 1 74 ? 3.770 -3.844 0.517 1.00 83.50 74 CYS A N 1
ATOM 592 C CA . CYS A 1 74 ? 3.035 -4.532 -0.549 1.00 83.50 74 CYS A CA 1
ATOM 593 C C . CYS A 1 74 ? 3.620 -4.274 -1.951 1.00 83.50 74 CYS A C 1
ATOM 595 O O . CYS A 1 74 ? 2.982 -4.592 -2.948 1.00 83.50 74 CYS A O 1
ATOM 597 N N . ARG A 1 75 ? 4.822 -3.682 -2.039 1.00 79.62 75 ARG A N 1
ATOM 598 C CA . ARG A 1 75 ? 5.557 -3.382 -3.281 1.00 79.62 75 ARG A CA 1
ATOM 599 C C . ARG A 1 75 ? 4.864 -2.414 -4.242 1.00 79.62 75 ARG A C 1
ATOM 601 O O . ARG A 1 75 ? 5.342 -2.243 -5.352 1.00 79.62 75 ARG A O 1
ATOM 608 N N . TYR A 1 76 ? 3.809 -1.719 -3.821 1.00 78.19 76 TYR A N 1
ATOM 609 C CA . TYR A 1 76 ? 3.103 -0.717 -4.631 1.00 78.19 76 TYR A CA 1
ATOM 610 C C . TYR A 1 76 ? 3.865 0.609 -4.788 1.00 78.19 76 TYR A C 1
ATOM 612 O O . TYR A 1 76 ? 3.507 1.417 -5.645 1.00 78.19 76 TYR A O 1
ATOM 620 N N . GLU A 1 77 ? 4.863 0.875 -3.944 1.00 80.94 77 GLU A N 1
ATOM 621 C CA . GLU A 1 77 ? 5.714 2.070 -4.004 1.00 80.94 77 GLU A CA 1
ATOM 622 C C . GLU A 1 77 ? 7.194 1.687 -3.889 1.00 80.94 77 GLU A C 1
ATOM 624 O O . GLU A 1 77 ? 7.555 0.797 -3.115 1.00 80.94 77 GLU A O 1
ATOM 629 N N . LEU A 1 78 ? 8.046 2.404 -4.627 1.00 84.25 78 LEU A N 1
ATOM 630 C CA . LEU A 1 78 ? 9.501 2.271 -4.597 1.00 84.25 78 LEU A CA 1
ATOM 631 C C . LEU A 1 78 ? 10.091 3.473 -3.833 1.00 84.25 78 LEU A C 1
ATOM 633 O O . LEU A 1 78 ? 9.815 4.613 -4.206 1.00 84.25 78 LEU A O 1
ATOM 637 N N . PRO A 1 79 ? 10.827 3.257 -2.726 1.00 77.88 79 PRO A N 1
ATOM 638 C CA . PRO A 1 79 ? 11.163 4.332 -1.788 1.00 77.88 79 PRO A CA 1
ATOM 639 C C . PRO A 1 79 ? 12.361 5.197 -2.199 1.00 77.88 79 PRO A C 1
ATOM 641 O O . PRO A 1 79 ? 12.503 6.304 -1.681 1.00 77.88 79 PRO A O 1
ATOM 644 N N . ASP A 1 80 ? 13.226 4.710 -3.087 1.00 83.81 80 ASP A N 1
ATOM 645 C CA . ASP A 1 80 ? 14.427 5.436 -3.501 1.00 83.81 80 ASP A CA 1
ATOM 646 C C . ASP A 1 80 ? 14.073 6.549 -4.518 1.00 83.81 80 ASP A C 1
ATOM 648 O O . ASP A 1 80 ? 13.290 6.294 -5.440 1.00 83.81 80 ASP A O 1
ATOM 652 N N . PRO A 1 81 ? 14.619 7.778 -4.378 1.00 84.94 81 PRO A N 1
ATOM 653 C CA . PRO A 1 81 ? 14.349 8.893 -5.289 1.00 84.94 81 PRO A CA 1
ATOM 654 C C . PRO A 1 81 ? 14.598 8.596 -6.773 1.00 84.94 81 PRO A C 1
ATOM 656 O O . PRO A 1 81 ? 13.920 9.175 -7.620 1.00 84.94 81 PRO A O 1
ATOM 659 N N . ALA A 1 82 ? 15.518 7.687 -7.105 1.00 87.69 82 ALA A N 1
ATOM 660 C CA . ALA A 1 82 ? 15.770 7.253 -8.479 1.00 87.69 82 ALA A CA 1
ATOM 661 C C . ALA A 1 82 ? 14.543 6.581 -9.126 1.00 87.69 82 ALA A C 1
ATOM 663 O O . ALA A 1 82 ? 14.429 6.544 -10.349 1.00 87.69 82 ALA A O 1
ATOM 664 N N . TRP A 1 83 ? 13.601 6.097 -8.311 1.00 87.00 83 TRP A N 1
ATOM 665 C CA . TRP A 1 83 ? 12.337 5.497 -8.737 1.00 87.00 83 TRP A CA 1
ATOM 666 C C . TRP A 1 83 ? 11.148 6.459 -8.630 1.00 87.00 83 TRP A C 1
ATOM 668 O O . TRP A 1 83 ? 9.994 6.032 -8.672 1.00 87.00 83 TRP A O 1
ATOM 678 N N . ALA A 1 84 ? 11.387 7.767 -8.511 1.00 85.44 84 ALA A N 1
ATOM 679 C CA . ALA A 1 84 ? 10.312 8.751 -8.503 1.00 85.44 84 ALA A CA 1
ATOM 680 C C . ALA A 1 84 ? 9.429 8.623 -9.760 1.00 85.44 84 ALA A C 1
ATOM 682 O O . ALA A 1 84 ? 9.916 8.623 -10.888 1.00 85.44 84 ALA A O 1
ATOM 683 N N . GLY A 1 85 ? 8.115 8.500 -9.551 1.00 85.12 85 GLY A N 1
ATOM 684 C CA . GLY A 1 85 ? 7.124 8.312 -10.618 1.00 85.12 85 GLY A CA 1
ATOM 685 C C . GLY A 1 85 ? 6.943 6.864 -11.086 1.00 85.12 85 GLY A C 1
ATOM 686 O O . GLY A 1 85 ? 5.972 6.585 -11.782 1.00 85.12 85 GLY A O 1
ATOM 687 N N . TRP A 1 86 ? 7.809 5.939 -10.666 1.00 88.44 86 TRP A N 1
ATOM 688 C CA . TRP A 1 86 ? 7.646 4.513 -10.934 1.00 88.44 86 TRP A CA 1
ATOM 689 C C . TRP A 1 86 ? 6.706 3.868 -9.918 1.00 88.44 86 TRP A C 1
ATOM 691 O O . TRP A 1 86 ? 6.728 4.193 -8.727 1.00 88.44 86 TRP A O 1
ATOM 701 N N . LEU A 1 87 ? 5.881 2.927 -10.370 1.00 85.62 87 LEU A N 1
ATOM 702 C CA . LEU A 1 87 ? 4.929 2.230 -9.503 1.00 85.62 87 LEU A CA 1
ATOM 703 C C . LEU A 1 87 ? 4.643 0.814 -9.996 1.00 85.62 87 LEU A C 1
ATOM 705 O O . LEU A 1 87 ? 4.539 0.579 -11.195 1.00 85.62 87 LEU A O 1
ATOM 709 N N . PHE A 1 88 ? 4.462 -0.128 -9.071 1.00 85.69 88 PHE A N 1
ATOM 710 C CA . PHE A 1 88 ? 3.889 -1.430 -9.407 1.00 85.69 88 PHE A CA 1
ATOM 711 C C . PHE A 1 88 ? 2.376 -1.372 -9.233 1.00 85.69 88 PHE A C 1
ATOM 713 O O . PHE A 1 88 ? 1.868 -1.051 -8.157 1.00 85.69 88 PHE A O 1
ATOM 720 N N . HIS A 1 89 ? 1.644 -1.682 -10.297 1.00 80.19 89 HIS A N 1
ATOM 721 C CA . HIS A 1 89 ? 0.189 -1.744 -10.279 1.00 80.19 89 HIS A CA 1
ATOM 722 C C . HIS A 1 89 ? -0.313 -2.686 -11.375 1.00 80.19 89 HIS A C 1
ATOM 724 O O . HIS A 1 89 ? 0.247 -2.735 -12.468 1.00 80.19 89 HIS A O 1
ATOM 730 N N . SER A 1 90 ? -1.389 -3.425 -11.084 1.00 82.44 90 SER A N 1
ATOM 731 C CA . SER A 1 90 ? -1.998 -4.386 -12.017 1.00 82.44 90 SER A CA 1
ATOM 732 C C . SER A 1 90 ? -1.004 -5.428 -12.549 1.00 82.44 90 SER A C 1
ATOM 734 O O . SER A 1 90 ? -1.049 -5.793 -13.717 1.00 82.44 90 SER A O 1
ATOM 736 N N . GLY A 1 91 ? -0.063 -5.869 -11.702 1.00 84.25 91 GLY A N 1
ATOM 737 C CA . GLY A 1 91 ? 0.973 -6.842 -12.073 1.00 84.25 91 GLY A CA 1
ATOM 738 C C . GLY A 1 91 ? 2.069 -6.307 -13.004 1.00 84.25 91 GLY A C 1
ATOM 739 O O . GLY A 1 91 ? 2.918 -7.082 -13.432 1.00 84.25 91 GLY A O 1
ATOM 740 N N . LYS A 1 92 ? 2.073 -5.002 -13.304 1.00 89.00 92 LYS A N 1
ATOM 741 C CA . LYS A 1 92 ? 3.030 -4.349 -14.208 1.00 89.00 92 LYS A CA 1
ATOM 742 C C . LYS A 1 92 ? 3.849 -3.293 -13.475 1.00 89.00 92 LYS A C 1
ATOM 744 O O . LYS A 1 92 ? 3.368 -2.682 -12.514 1.00 89.00 92 LYS A O 1
ATOM 749 N N . LEU A 1 93 ? 5.072 -3.065 -13.948 1.00 89.75 93 LEU A N 1
ATOM 750 C CA . LEU A 1 93 ? 5.877 -1.910 -13.557 1.00 89.75 93 LEU A CA 1
ATOM 751 C C . LEU A 1 93 ? 5.519 -0.746 -14.479 1.00 89.75 93 LEU A C 1
ATOM 753 O O . LEU A 1 93 ? 5.680 -0.850 -15.687 1.00 89.75 93 LEU A O 1
ATOM 757 N N . TRP A 1 94 ? 5.044 0.357 -13.926 1.00 89.12 94 TRP A N 1
ATOM 758 C CA . TRP A 1 94 ? 4.691 1.550 -14.686 1.00 89.12 94 TRP A CA 1
ATOM 759 C C . TRP A 1 94 ? 5.804 2.587 -14.610 1.00 89.12 94 TRP A C 1
ATOM 761 O O . TRP A 1 94 ? 6.304 2.881 -13.521 1.00 89.12 94 TRP A O 1
ATOM 771 N N . SER A 1 95 ? 6.169 3.140 -15.766 1.00 90.06 95 SER A N 1
ATOM 772 C CA . SER A 1 95 ? 7.081 4.273 -15.876 1.00 90.06 95 SER A CA 1
ATOM 773 C C . SER A 1 95 ? 6.391 5.592 -15.510 1.00 90.06 95 SER A C 1
ATOM 775 O O . SER A 1 95 ? 5.165 5.702 -15.625 1.00 90.06 95 SER A O 1
ATOM 777 N N . PRO A 1 96 ? 7.171 6.635 -15.169 1.00 89.25 96 PRO A N 1
ATOM 778 C CA . PRO A 1 96 ? 6.656 7.993 -14.988 1.00 89.25 96 PRO A CA 1
ATOM 779 C C . PRO A 1 96 ? 5.947 8.556 -16.230 1.00 89.25 96 PRO A C 1
ATOM 781 O O . PRO A 1 96 ? 5.085 9.420 -16.108 1.00 89.25 96 PRO A O 1
ATOM 784 N N . GLU A 1 97 ? 6.295 8.058 -17.419 1.00 90.69 97 GLU A N 1
ATOM 785 C CA . GLU A 1 97 ? 5.701 8.447 -18.706 1.00 90.69 97 GLU A CA 1
ATOM 786 C C . GLU A 1 97 ? 4.366 7.732 -18.984 1.00 90.69 97 GLU A C 1
ATOM 788 O O . GLU A 1 97 ? 3.696 8.027 -19.971 1.00 90.69 97 GLU A O 1
ATOM 793 N N . GLY A 1 98 ? 3.958 6.798 -18.118 1.00 88.06 98 GLY A N 1
ATOM 794 C CA . GLY A 1 98 ? 2.716 6.042 -18.265 1.00 88.06 98 GLY A CA 1
ATOM 795 C C . GLY A 1 98 ? 2.845 4.796 -19.139 1.00 88.06 98 GLY A C 1
ATOM 796 O O . GLY A 1 98 ? 1.847 4.331 -19.682 1.00 88.06 98 GLY A O 1
ATOM 797 N N . HIS A 1 99 ? 4.048 4.235 -19.275 1.00 88.56 99 HIS A N 1
ATOM 798 C CA . HIS A 1 99 ? 4.265 2.970 -19.975 1.00 88.56 99 HIS A CA 1
ATOM 799 C C . HIS A 1 99 ? 4.327 1.803 -18.986 1.00 88.56 99 HIS A C 1
ATOM 801 O O . HIS A 1 99 ? 5.074 1.859 -18.011 1.00 88.56 99 HIS A O 1
ATOM 807 N N . GLY A 1 100 ? 3.547 0.750 -19.226 1.00 89.00 100 GLY A N 1
ATOM 808 C CA . GLY A 1 100 ? 3.518 -0.442 -18.379 1.00 89.00 100 GLY A CA 1
ATOM 809 C C . GLY A 1 100 ? 4.386 -1.560 -18.947 1.00 89.00 100 GLY A C 1
ATOM 810 O O . GLY A 1 100 ? 4.113 -2.038 -20.041 1.00 89.00 100 GLY A O 1
ATOM 811 N N . PHE A 1 101 ? 5.371 -2.016 -18.180 1.00 88.19 101 PHE A N 1
ATOM 812 C CA . PHE A 1 101 ? 6.211 -3.167 -18.498 1.00 88.19 101 PHE A CA 1
ATOM 813 C C . PHE A 1 101 ? 5.643 -4.426 -17.852 1.00 88.19 101 PHE A C 1
ATOM 815 O O . PHE A 1 101 ? 5.457 -4.470 -16.626 1.00 88.19 101 PHE A O 1
ATOM 822 N N . GLU A 1 102 ? 5.385 -5.461 -18.653 1.00 89.94 102 GLU A N 1
ATOM 823 C CA . GLU A 1 102 ? 5.136 -6.784 -18.092 1.00 89.94 102 GLU A CA 1
ATOM 824 C C . GLU A 1 102 ? 6.433 -7.389 -17.540 1.00 89.94 102 GLU A C 1
ATOM 826 O O . GLU A 1 102 ? 7.526 -7.062 -18.013 1.00 89.94 102 GLU A O 1
ATOM 831 N N . PRO A 1 103 ? 6.350 -8.303 -16.556 1.00 85.88 103 PRO A N 1
ATOM 832 C CA . PRO A 1 103 ? 7.534 -8.980 -16.028 1.00 85.88 103 PRO A CA 1
ATOM 833 C C . PRO A 1 103 ? 8.395 -9.641 -17.117 1.00 85.88 103 PRO A C 1
ATOM 835 O O . PRO A 1 103 ? 9.617 -9.683 -17.001 1.00 85.88 103 PRO A O 1
ATOM 838 N N . GLN A 1 104 ? 7.757 -10.132 -18.183 1.00 86.12 104 GLN A N 1
ATOM 839 C CA . GLN A 1 104 ? 8.414 -10.780 -19.320 1.00 86.12 104 GLN A CA 1
ATOM 840 C C . GLN A 1 104 ? 9.159 -9.770 -20.203 1.00 86.12 104 GLN A C 1
ATOM 842 O O . GLN A 1 104 ? 10.303 -10.023 -20.572 1.00 86.12 104 GLN A O 1
ATOM 847 N N . ASP A 1 105 ? 8.566 -8.603 -20.469 1.00 81.56 105 ASP A N 1
ATOM 848 C CA . ASP A 1 105 ? 9.218 -7.516 -21.212 1.00 81.56 105 ASP A CA 1
ATOM 849 C C . ASP A 1 105 ? 10.437 -6.987 -20.446 1.00 81.56 105 ASP A C 1
ATOM 851 O O . ASP A 1 105 ? 11.516 -6.774 -21.006 1.00 81.56 105 ASP A O 1
ATOM 855 N N . ALA A 1 106 ? 10.286 -6.835 -19.127 1.00 80.25 106 ALA A N 1
ATOM 856 C CA . ALA A 1 106 ? 11.346 -6.358 -18.250 1.00 80.25 106 ALA A CA 1
ATOM 857 C C . ALA A 1 106 ? 12.544 -7.324 -18.178 1.00 80.25 106 ALA A C 1
ATOM 859 O O . ALA A 1 106 ? 13.669 -6.876 -17.943 1.00 80.25 106 ALA A O 1
ATOM 860 N N . ALA A 1 107 ? 12.342 -8.626 -18.425 1.00 84.12 107 ALA A N 1
ATOM 861 C CA . ALA A 1 107 ? 13.411 -9.628 -18.403 1.00 84.12 107 ALA A CA 1
ATOM 862 C C . ALA A 1 107 ? 14.522 -9.326 -19.428 1.00 84.12 107 ALA A C 1
ATOM 864 O O . ALA A 1 107 ? 15.697 -9.612 -19.188 1.00 84.12 107 ALA A O 1
ATOM 865 N N . TRP A 1 108 ? 14.165 -8.684 -20.543 1.00 87.31 108 TRP A N 1
ATOM 866 C CA . TRP A 1 108 ? 15.076 -8.378 -21.648 1.00 87.31 108 TRP A CA 1
ATOM 867 C C . TRP A 1 108 ? 15.557 -6.924 -21.663 1.00 87.31 108 TRP A C 1
ATOM 869 O O . TRP A 1 108 ? 16.303 -6.524 -22.558 1.00 87.31 108 TRP A O 1
ATOM 879 N N . TRP A 1 109 ? 15.198 -6.127 -20.653 1.00 87.44 109 TRP A N 1
ATOM 880 C CA . TRP A 1 109 ? 15.519 -4.699 -20.606 1.00 87.44 109 TRP A CA 1
ATOM 881 C C . TRP A 1 109 ? 17.026 -4.436 -20.705 1.00 87.44 109 TRP A C 1
ATOM 883 O O . TRP A 1 109 ? 17.476 -3.575 -21.464 1.00 87.44 109 TRP A O 1
ATOM 893 N N . SER A 1 110 ? 17.835 -5.214 -19.981 1.00 87.00 110 SER A N 1
ATOM 894 C CA . SER A 1 110 ? 19.296 -5.070 -20.011 1.00 87.00 110 SER A CA 1
ATOM 895 C C . SER A 1 110 ? 19.878 -5.271 -21.417 1.00 87.00 110 SER A C 1
ATOM 897 O O . SER A 1 110 ? 20.807 -4.559 -21.804 1.00 87.00 110 SER A O 1
ATOM 899 N N . LEU A 1 111 ? 19.307 -6.191 -22.199 1.00 90.81 111 LEU A N 1
ATOM 900 C CA . LEU A 1 111 ? 19.702 -6.459 -23.577 1.00 90.81 111 LEU A CA 1
ATOM 901 C C . LEU A 1 111 ? 19.298 -5.303 -24.495 1.00 90.81 111 LEU A C 1
ATOM 903 O O . LEU A 1 111 ? 20.134 -4.843 -25.268 1.00 90.81 111 LEU A O 1
ATOM 907 N N . LEU A 1 112 ? 18.079 -4.776 -24.351 1.00 89.00 112 LEU A N 1
ATOM 908 C CA . LEU A 1 112 ? 17.609 -3.609 -25.106 1.00 89.00 112 LEU A CA 1
ATOM 909 C C . LEU A 1 112 ? 18.520 -2.396 -24.870 1.00 89.00 112 LEU A C 1
ATOM 911 O O . LEU A 1 112 ? 18.986 -1.769 -25.820 1.00 89.00 112 LEU A O 1
ATOM 915 N N . VAL A 1 113 ? 18.856 -2.097 -23.610 1.00 89.19 113 VAL A N 1
ATOM 916 C CA . VAL A 1 113 ? 19.768 -0.989 -23.271 1.00 89.19 113 VAL A CA 1
ATOM 917 C C . VAL A 1 113 ? 21.152 -1.202 -23.885 1.00 89.19 113 VAL A C 1
ATOM 919 O O . VAL A 1 113 ? 21.737 -0.253 -24.405 1.00 89.19 113 VAL A O 1
ATOM 922 N N . ARG A 1 114 ? 21.678 -2.433 -23.866 1.00 90.69 114 ARG A N 1
ATOM 923 C CA . ARG A 1 114 ? 22.969 -2.765 -24.494 1.00 90.69 114 ARG A CA 1
ATOM 924 C C . ARG A 1 114 ? 22.935 -2.601 -26.013 1.00 90.69 114 ARG A C 1
ATOM 926 O O . ARG A 1 114 ? 23.851 -2.000 -26.562 1.00 90.69 114 ARG A O 1
ATOM 933 N N . GLN A 1 115 ? 21.880 -3.068 -26.680 1.00 93.81 115 GLN A N 1
ATOM 934 C CA . GLN A 1 115 ? 21.700 -2.886 -28.123 1.00 93.81 115 GLN A CA 1
ATOM 935 C C . GLN A 1 115 ? 21.640 -1.405 -28.500 1.00 93.81 115 GLN A C 1
ATOM 937 O O . GLN A 1 115 ? 22.310 -0.989 -29.440 1.00 93.81 115 GLN A O 1
ATOM 942 N N . VAL A 1 116 ? 20.900 -0.593 -27.736 1.00 93.88 116 VAL A N 1
ATOM 943 C CA . VAL A 1 116 ? 20.826 0.858 -27.957 1.00 93.88 116 VAL A CA 1
ATOM 944 C C . VAL A 1 116 ? 22.188 1.525 -27.761 1.00 93.88 116 VAL A C 1
ATOM 946 O O . VAL A 1 116 ? 22.536 2.404 -28.543 1.00 93.88 116 VAL A O 1
ATOM 949 N N . ARG A 1 117 ? 22.977 1.113 -26.760 1.00 92.25 117 ARG A N 1
ATOM 950 C CA . ARG A 1 117 ? 24.348 1.619 -26.564 1.00 92.25 117 ARG A CA 1
ATOM 951 C C . ARG A 1 117 ? 25.256 1.282 -27.749 1.00 92.25 117 ARG A C 1
ATOM 953 O O . ARG A 1 117 ? 25.821 2.199 -28.335 1.00 92.25 117 ARG A O 1
ATOM 960 N N . CYS A 1 118 ? 25.277 0.016 -28.183 1.00 93.00 118 CYS A N 1
ATOM 961 C CA . CYS A 1 118 ? 26.007 -0.404 -29.386 1.00 93.00 118 CYS A CA 1
ATOM 962 C C . CYS A 1 118 ? 25.572 0.376 -30.633 1.00 93.00 118 CYS A C 1
ATOM 964 O O . CYS A 1 118 ? 26.422 0.837 -31.386 1.00 93.00 118 CYS A O 1
ATOM 966 N N . PHE A 1 119 ? 24.265 0.556 -30.840 1.00 92.88 119 PHE A N 1
ATOM 967 C CA . PHE A 1 119 ? 23.733 1.306 -31.980 1.00 92.88 119 PHE A CA 1
ATOM 968 C C . PHE A 1 119 ? 24.122 2.791 -31.939 1.00 92.88 119 PHE A C 1
ATOM 970 O O . PHE A 1 119 ? 24.386 3.389 -32.977 1.00 92.88 119 PHE A O 1
ATOM 977 N N . ARG A 1 120 ? 24.168 3.395 -30.745 1.00 90.56 120 ARG A N 1
ATOM 978 C CA . ARG A 1 120 ? 24.541 4.805 -30.546 1.00 90.56 120 ARG A CA 1
ATOM 979 C C . ARG A 1 120 ? 26.054 5.044 -30.491 1.00 90.56 120 ARG A C 1
ATOM 981 O O . ARG A 1 120 ? 26.452 6.202 -30.430 1.00 90.56 120 ARG A O 1
ATOM 988 N N . GLY A 1 121 ? 26.878 3.994 -30.509 1.00 78.44 121 GLY A N 1
ATOM 989 C CA . GLY A 1 121 ? 28.335 4.101 -30.380 1.00 78.44 121 GLY A CA 1
ATOM 990 C C . GLY A 1 121 ? 28.808 4.633 -29.018 1.00 78.44 121 GLY A C 1
ATOM 991 O O . GLY A 1 121 ? 29.885 5.219 -28.950 1.00 78.44 121 GLY A O 1
ATOM 992 N N . LEU A 1 122 ? 27.990 4.471 -27.969 1.00 58.75 122 LEU A N 1
ATOM 993 C CA . LEU A 1 122 ? 28.287 4.828 -26.571 1.00 58.75 122 LEU A CA 1
ATOM 994 C C . LEU A 1 122 ? 28.804 3.611 -25.801 1.00 58.75 122 LEU A C 1
ATOM 996 O O . LEU A 1 122 ? 29.722 3.794 -24.977 1.00 58.75 122 LEU A O 1
#

Radius of gyration: 21.34 Å; chains: 1; bounding box: 71×35×51 Å

Foldseek 3Di:
DDDPDPPPVVVVVVVLLVVQQVLLCVQVVLCVVVVHDLVNLCVVVVHDSVVNVCSNRSVDHDDPVSSVVSCVVSQQDDPDPVCVLWGDDPQFIAHNVGDTHHPVNVVCVVVVVVVVCVVVVD

pLDDT: mean 87.51, std 10.98, range [39.97, 97.88]

Sequence (122 aa):
MKYDGAKPKARKLRKRLESRMLLGSRFKVMCADAGLNLDAVAKLLHVTPRTVRYWFSGQTSVPYASYRLMRILCRYELPDPAWAGWLFHSGKLWSPEGHGFEPQDAAWWSLLVRQVRCFRGL

Secondary structure (DSSP, 8-state):
-------HHHHHHHHHHHHHHHHHHHHHHHHHHTT--HHHHHHHTTS-HHHHHHHHTTSSPPPHHHHHHHHHHTTSS--SGGGTT-EEETTEEEPTTSPEEPHHHHHTHHHHHHHHHHHHT-